Protein AF-A0A1M6BLY2-F1 (afdb_monomer)

Secondary structure (DSSP, 8-state):
--HHHHHHHHHHHHHHHHHHHHHHHHHHHHHTT---HHHHHHHHHHHHHHHHHHHHHHHHHHHT-

Radius of gyration: 14.77 Å; Cα contacts (8 Å, |Δi|>4): 25; chains: 1; bounding box: 33×18×39 Å

Nearest PDB structures (foldseek):
  6v7m-assembly1_B  TM=7.870E-01  e=1.254E+00  Homo sapiens
  4l0r-assembly1_A  TM=4.996E-01  e=2.429E+00  Homo sapiens
  3na7-assembly1_A  TM=4.914E-01  e=2.772E+00  Helicobacter pylori NCTC 11638
  4afl-assembly2_F  TM=4.650E-01  e=2.962E+00  Homo sapiens

Solvent-accessible surface area (backbone atoms only — not comparable to full-atom values): 3667 Å² total; per-re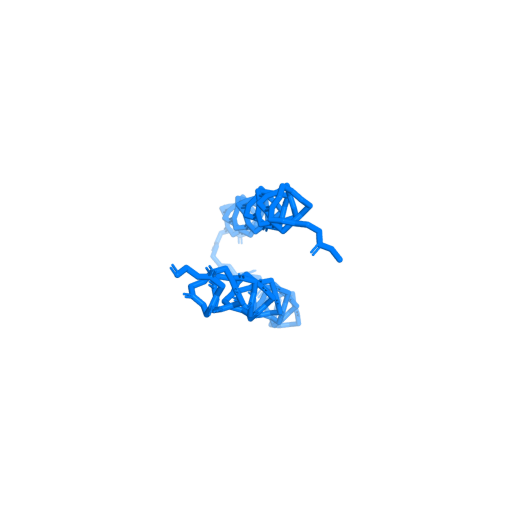sidue (Å²): 130,54,73,65,54,49,52,50,50,45,50,51,49,51,50,53,45,48,52,52,54,51,48,52,52,50,53,33,63,75,51,72,72,63,67,57,69,71,59,49,52,48,54,53,52,52,51,49,52,44,51,49,53,44,50,51,51,49,52,52,54,60,76,75,106

Foldseek 3Di:
DDLVVLVVVLVVLVVVLVVLVVVVVVVCVVVVNDDDPVVVVVSVVSNVVSVVSNVVSVVVSVVVD

Organism: NCBI:txid1121420

pLDDT: mean 89.85, std 7.98, range [63.91, 97.62]

Structure (mmCIF, N/CA/C/O backbone):
data_AF-A0A1M6BLY2-F1
#
_entry.id   AF-A0A1M6BLY2-F1
#
loop_
_atom_site.group_PDB
_atom_site.id
_atom_site.type_symbol
_atom_site.label_atom_id
_atom_site.label_alt_id
_atom_site.label_comp_id
_atom_site.label_asym_id
_atom_site.label_entity_id
_atom_site.label_seq_id
_atom_site.pdbx_PDB_ins_code
_atom_site.Cartn_x
_atom_site.Cartn_y
_atom_site.Cartn_z
_atom_site.occupancy
_atom_site.B_iso_or_equiv
_atom_site.auth_seq_id
_atom_site.auth_comp_id
_atom_site.auth_asym_id
_atom_site.auth_atom_id
_atom_site.pdbx_PDB_model_num
ATOM 1 N N . MET A 1 1 ? -6.949 -8.744 16.716 1.00 63.91 1 MET A N 1
ATOM 2 C CA . MET A 1 1 ? -6.290 -7.440 16.507 1.00 63.91 1 MET A CA 1
ATOM 3 C C . MET A 1 1 ? -7.144 -6.370 17.146 1.00 63.91 1 MET A C 1
ATOM 5 O O . MET A 1 1 ? -8.341 -6.297 16.861 1.00 63.91 1 MET A O 1
ATOM 9 N N . CYS A 1 2 ? -6.542 -5.612 18.051 1.00 87.31 2 CYS A N 1
ATOM 10 C CA . CYS A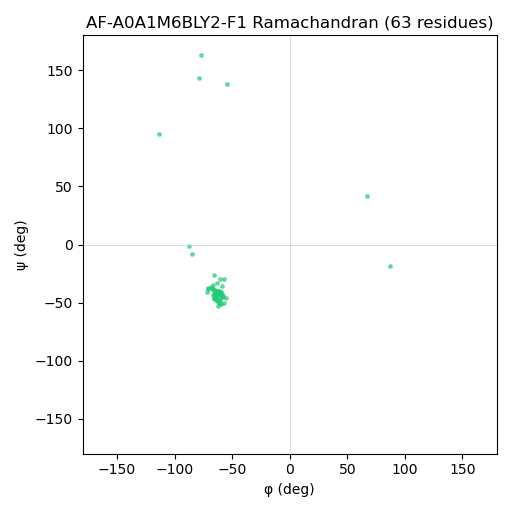 1 2 ? -7.136 -4.426 18.646 1.00 87.31 2 CYS A CA 1
ATOM 11 C C . CYS A 1 2 ? -7.067 -3.259 17.651 1.00 87.31 2 CYS A C 1
ATOM 13 O O . CYS A 1 2 ? -6.299 -3.292 16.691 1.00 87.31 2 CYS A O 1
ATOM 15 N N . ASP A 1 3 ? -7.856 -2.214 17.878 1.00 89.19 3 ASP A N 1
ATOM 16 C CA . ASP A 1 3 ? -7.899 -1.053 16.981 1.00 89.19 3 ASP A CA 1
ATOM 17 C C . ASP A 1 3 ? -6.537 -0.355 16.861 1.00 89.19 3 ASP A C 1
ATOM 19 O O . ASP A 1 3 ? -6.209 0.200 15.815 1.00 89.19 3 ASP A O 1
ATOM 23 N N . GLU A 1 4 ? -5.714 -0.423 17.910 1.00 91.94 4 GLU A N 1
ATOM 24 C CA . GLU A 1 4 ? -4.334 0.064 17.890 1.00 91.94 4 GLU A CA 1
ATOM 25 C C . GLU A 1 4 ? -3.438 -0.757 16.946 1.00 91.94 4 GLU A C 1
ATOM 27 O O . GLU A 1 4 ? -2.660 -0.172 16.188 1.00 91.94 4 GLU A O 1
ATOM 32 N N . ASP A 1 5 ? -3.606 -2.086 16.899 1.00 92.62 5 ASP A N 1
ATOM 33 C CA . ASP A 1 5 ? -2.887 -2.953 15.953 1.00 92.62 5 ASP A CA 1
ATOM 34 C C . ASP A 1 5 ? -3.282 -2.621 14.509 1.00 92.62 5 ASP A C 1
ATOM 36 O O . ASP A 1 5 ? -2.429 -2.538 13.625 1.00 92.62 5 ASP A O 1
ATOM 40 N N . LEU A 1 6 ? -4.581 -2.405 14.266 1.00 92.50 6 LEU A N 1
ATOM 41 C CA . LEU A 1 6 ? -5.107 -2.045 12.947 1.00 92.50 6 LEU A CA 1
ATOM 42 C C . LEU A 1 6 ? -4.601 -0.672 12.499 1.00 92.50 6 LEU A C 1
ATOM 44 O O . LEU A 1 6 ? -4.157 -0.527 11.365 1.00 92.50 6 LEU A O 1
ATOM 48 N N . ARG A 1 7 ? -4.589 0.327 13.390 1.00 92.88 7 ARG A N 1
ATOM 49 C CA . ARG A 1 7 ? -4.036 1.663 13.101 1.00 92.88 7 ARG A CA 1
ATOM 50 C C . ARG A 1 7 ? -2.533 1.625 12.848 1.00 92.88 7 ARG A C 1
ATOM 52 O O . ARG A 1 7 ? -2.056 2.309 11.947 1.00 92.88 7 ARG A O 1
ATOM 59 N N . THR A 1 8 ? -1.799 0.822 13.616 1.00 95.56 8 THR A N 1
ATOM 60 C CA . THR A 1 8 ? -0.356 0.631 13.416 1.00 95.56 8 THR A CA 1
ATOM 61 C C . THR A 1 8 ? -0.097 0.005 12.054 1.00 95.56 8 THR A C 1
ATOM 63 O O . THR A 1 8 ? 0.691 0.533 11.276 1.00 95.56 8 THR A O 1
ATOM 66 N N . ARG A 1 9 ? -0.833 -1.056 11.713 1.00 94.00 9 ARG A N 1
ATOM 67 C CA . ARG A 1 9 ? -0.708 -1.721 10.416 1.00 94.00 9 ARG A CA 1
ATOM 68 C C . ARG A 1 9 ? -1.119 -0.823 9.253 1.00 94.00 9 ARG A C 1
ATOM 70 O O . ARG A 1 9 ? -0.438 -0.811 8.235 1.00 94.00 9 ARG A O 1
ATOM 77 N N . LEU A 1 10 ? -2.182 -0.036 9.415 1.00 94.94 10 LEU A N 1
ATOM 78 C CA . LEU A 1 10 ? -2.606 0.971 8.443 1.00 94.94 10 LEU A CA 1
ATOM 79 C C . LEU A 1 10 ? -1.496 1.994 8.185 1.00 94.94 10 LEU A C 1
ATOM 81 O O . LEU A 1 10 ? -1.227 2.327 7.031 1.00 94.94 10 LEU A O 1
ATOM 85 N N . LYS A 1 11 ? -0.843 2.474 9.250 1.00 96.38 11 LYS A N 1
ATOM 86 C CA . LYS A 1 11 ? 0.283 3.401 9.139 1.00 96.38 11 LYS A CA 1
ATOM 87 C C . LYS A 1 11 ? 1.436 2.761 8.366 1.00 96.38 11 LYS A C 1
ATOM 89 O O . LYS A 1 11 ? 1.883 3.358 7.395 1.00 96.38 11 LYS A O 1
ATOM 94 N N . THR A 1 12 ? 1.844 1.548 8.739 1.00 97.12 12 THR A N 1
ATOM 95 C CA . THR A 1 12 ? 2.926 0.823 8.058 1.00 97.12 12 THR A CA 1
ATOM 96 C C . THR A 1 12 ? 2.636 0.639 6.571 1.00 97.12 12 THR A C 1
ATOM 98 O O . THR A 1 12 ? 3.446 1.038 5.748 1.00 97.12 12 THR A O 1
ATOM 101 N N . LEU A 1 13 ? 1.452 0.134 6.210 1.00 96.12 13 LEU A N 1
ATOM 102 C CA . LEU A 1 13 ? 1.080 -0.066 4.804 1.00 96.12 13 LEU A CA 1
ATOM 103 C C . LEU A 1 13 ? 1.014 1.252 4.021 1.00 96.12 13 LEU A C 1
ATOM 105 O O . LEU A 1 13 ? 1.310 1.284 2.830 1.00 96.12 13 LEU A O 1
ATOM 109 N N . SER A 1 14 ? 0.619 2.348 4.676 1.00 95.44 14 SER A N 1
ATOM 110 C CA . SER A 1 14 ? 0.603 3.676 4.052 1.00 95.44 14 SER A CA 1
ATOM 111 C C . SER A 1 14 ? 2.016 4.217 3.821 1.00 95.44 14 SER A C 1
ATOM 113 O O . SER A 1 14 ? 2.259 4.867 2.807 1.00 95.44 14 SER A O 1
ATOM 115 N N . GLU A 1 15 ? 2.942 3.957 4.748 1.00 97.62 15 GLU A N 1
ATOM 116 C CA . GLU A 1 15 ? 4.362 4.289 4.597 1.00 97.62 15 GLU A CA 1
ATOM 117 C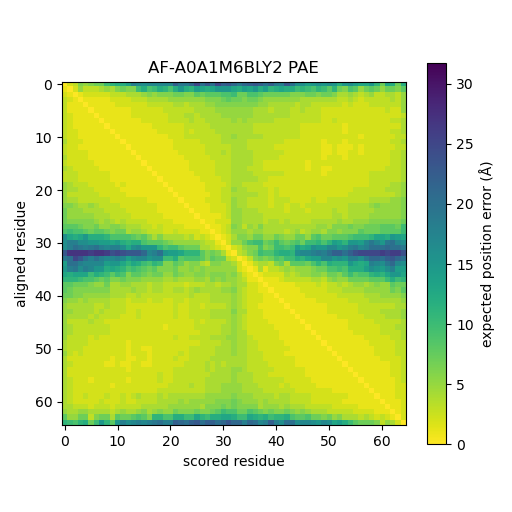 C . GLU A 1 15 ? 4.991 3.460 3.466 1.00 97.62 15 GLU A C 1
ATOM 119 O O . GLU A 1 15 ? 5.591 4.042 2.567 1.00 97.62 15 GLU A O 1
ATOM 124 N N . GLU A 1 16 ? 4.746 2.147 3.422 1.00 96.31 16 GLU A N 1
ATOM 125 C CA . GLU A 1 16 ? 5.199 1.258 2.340 1.00 96.31 16 GLU A CA 1
ATOM 126 C C . GLU A 1 16 ? 4.658 1.688 0.969 1.00 96.31 16 GLU A C 1
ATOM 128 O O . GLU A 1 16 ? 5.402 1.752 -0.009 1.00 96.31 16 GLU A O 1
ATOM 133 N N . LEU A 1 17 ? 3.369 2.038 0.885 1.00 95.50 17 LEU A N 1
ATOM 134 C CA . LEU A 1 17 ? 2.770 2.535 -0.354 1.00 95.50 17 LEU A CA 1
ATOM 135 C C . LEU A 1 17 ? 3.452 3.822 -0.827 1.00 95.50 17 LEU A C 1
ATOM 137 O O . LEU A 1 17 ? 3.718 3.977 -2.018 1.00 95.50 17 LEU A O 1
ATOM 141 N N . LYS A 1 18 ? 3.738 4.738 0.100 1.00 95.62 18 LYS A N 1
ATOM 142 C CA . LYS A 1 18 ? 4.411 5.995 -0.215 1.00 95.62 18 LYS A CA 1
ATOM 143 C C . LYS A 1 18 ? 5.835 5.751 -0.715 1.00 95.62 18 LYS A C 1
ATOM 145 O O . LYS A 1 18 ? 6.220 6.343 -1.719 1.00 95.62 18 LYS A O 1
ATOM 150 N N . GLU A 1 19 ? 6.595 4.888 -0.046 1.00 95.88 19 GLU A N 1
ATOM 151 C CA . GLU A 1 19 ? 7.948 4.519 -0.475 1.00 95.88 19 GLU A CA 1
ATOM 152 C C . GLU A 1 19 ? 7.940 3.908 -1.881 1.00 95.88 19 GLU A C 1
ATOM 154 O O . GLU A 1 19 ? 8.744 4.296 -2.727 1.00 95.88 19 GLU A O 1
ATOM 159 N N . LEU A 1 20 ? 6.976 3.030 -2.170 1.00 93.69 20 LEU A N 1
ATOM 160 C CA . LEU A 1 20 ? 6.816 2.409 -3.483 1.00 93.69 20 LEU A CA 1
ATOM 161 C C . LEU A 1 20 ? 6.468 3.429 -4.583 1.00 93.69 20 LEU A C 1
ATOM 163 O O . LEU A 1 20 ? 7.011 3.369 -5.690 1.00 93.69 20 LEU A O 1
ATOM 167 N N . GLU A 1 21 ? 5.574 4.381 -4.300 1.00 92.56 21 GLU A N 1
ATOM 168 C CA . GLU A 1 21 ? 5.218 5.460 -5.233 1.00 92.56 21 GLU A CA 1
ATOM 169 C C . GLU A 1 21 ? 6.403 6.426 -5.462 1.00 92.56 21 GLU A C 1
ATOM 171 O O . GLU A 1 21 ? 6.637 6.876 -6.592 1.00 92.56 21 GLU A O 1
ATOM 176 N N . GLU A 1 22 ? 7.199 6.710 -4.425 1.00 93.56 22 GLU A N 1
ATOM 177 C CA . GLU A 1 22 ? 8.435 7.495 -4.532 1.00 93.56 22 GLU A CA 1
ATOM 178 C C . GLU A 1 22 ? 9.509 6.768 -5.353 1.00 93.56 22 GLU A C 1
ATOM 180 O O . GLU A 1 22 ? 10.116 7.382 -6.238 1.00 93.56 22 GLU A O 1
ATOM 185 N N . GLU A 1 23 ? 9.702 5.465 -5.132 1.00 91.31 23 GLU A N 1
ATOM 186 C CA . GLU A 1 23 ? 10.617 4.627 -5.909 1.00 91.31 23 GLU A CA 1
ATOM 187 C C . GLU A 1 23 ? 10.207 4.600 -7.386 1.00 91.31 23 GLU A C 1
ATOM 189 O O . GLU A 1 23 ? 11.024 4.902 -8.260 1.00 91.31 23 GLU A O 1
ATOM 194 N N . GLN A 1 24 ? 8.931 4.327 -7.680 1.00 89.38 24 GLN A N 1
ATOM 195 C CA . GLN A 1 24 ? 8.410 4.339 -9.047 1.00 89.38 24 GLN A CA 1
ATOM 196 C C . GLN A 1 24 ? 8.683 5.692 -9.723 1.00 89.38 24 GLN A C 1
ATOM 198 O O . GLN A 1 24 ? 9.172 5.739 -10.855 1.00 89.38 24 GLN A O 1
ATOM 203 N N . SER A 1 25 ? 8.415 6.800 -9.026 1.00 88.38 25 SER A N 1
ATOM 204 C CA . SER A 1 25 ? 8.659 8.157 -9.526 1.00 88.38 25 SER A CA 1
ATOM 205 C C . SER A 1 25 ? 10.144 8.423 -9.786 1.00 88.38 25 SER A C 1
ATOM 207 O O . SER A 1 25 ? 10.506 8.988 -10.822 1.00 88.38 25 SER A O 1
ATOM 209 N N . TYR A 1 26 ? 11.021 7.999 -8.875 1.00 89.69 26 TYR A N 1
ATOM 210 C CA . TYR A 1 26 ? 12.468 8.130 -9.023 1.00 89.69 26 TYR A CA 1
ATOM 211 C C . TYR A 1 26 ? 12.979 7.351 -10.238 1.00 89.69 26 TYR A C 1
ATOM 213 O O . TYR A 1 26 ? 13.687 7.901 -11.086 1.00 89.69 26 TYR A O 1
ATOM 221 N N . VAL A 1 27 ? 12.558 6.096 -10.373 1.00 86.75 27 VAL A N 1
ATOM 222 C CA . VAL A 1 27 ? 12.962 5.230 -11.477 1.00 86.75 27 VAL A CA 1
ATOM 223 C C . VAL A 1 27 ? 12.441 5.764 -12.818 1.00 86.75 27 VAL A C 1
ATOM 225 O O . VAL A 1 27 ? 13.182 5.778 -13.805 1.00 86.75 27 VAL A O 1
ATOM 228 N N . LEU A 1 28 ? 11.207 6.278 -12.877 1.00 84.19 28 LEU A N 1
ATOM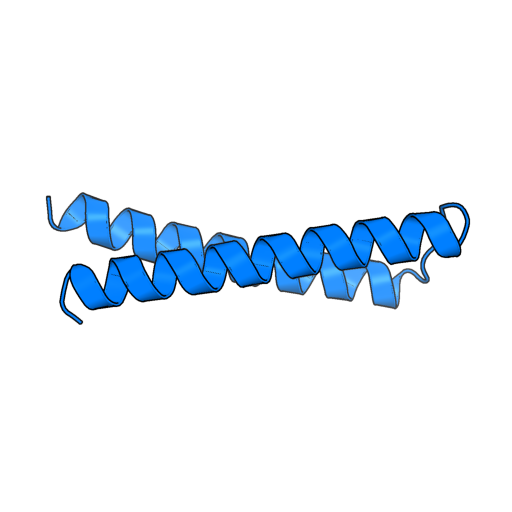 229 C CA . LEU A 1 28 ? 10.658 6.930 -14.075 1.00 84.19 28 LEU A CA 1
ATOM 230 C C . LEU A 1 28 ? 11.454 8.179 -14.479 1.00 84.19 28 LEU A C 1
ATOM 232 O O . LEU A 1 28 ? 11.704 8.395 -15.669 1.00 84.19 28 LEU A O 1
ATOM 236 N N . LYS A 1 29 ? 11.887 8.985 -13.500 1.00 85.50 29 LYS A N 1
ATOM 237 C CA . LYS A 1 29 ? 12.750 10.153 -13.738 1.00 85.50 29 LYS A CA 1
ATOM 238 C C . LYS A 1 29 ? 14.122 9.740 -14.267 1.00 85.50 29 LYS A C 1
ATOM 240 O O . LYS A 1 29 ? 14.611 10.358 -15.208 1.00 85.50 29 LYS A O 1
ATOM 245 N N . GLN A 1 30 ? 14.724 8.692 -13.705 1.00 84.44 30 GLN A N 1
ATOM 246 C CA . GLN A 1 30 ? 16.039 8.201 -14.123 1.00 84.44 30 GLN A CA 1
ATOM 247 C C . GLN A 1 30 ? 16.014 7.573 -15.525 1.00 84.44 30 GLN A C 1
ATOM 249 O O . GLN A 1 30 ? 16.963 7.726 -16.289 1.00 84.44 30 GLN A O 1
ATOM 254 N N . THR A 1 31 ? 14.930 6.878 -15.875 1.00 79.75 31 THR A N 1
ATOM 255 C CA . THR A 1 31 ? 14.782 6.180 -17.166 1.00 79.75 31 THR A CA 1
ATOM 256 C C . THR A 1 31 ? 14.217 7.058 -18.285 1.00 79.75 31 THR A C 1
ATOM 258 O O . THR A 1 31 ? 14.100 6.601 -19.420 1.00 79.75 31 THR A O 1
ATOM 261 N N . GLY A 1 32 ? 13.895 8.326 -18.003 1.00 71.62 32 GLY A N 1
ATOM 262 C CA . GLY A 1 32 ? 13.429 9.272 -19.018 1.00 71.62 32 GLY A CA 1
ATOM 263 C C . GLY A 1 32 ? 12.054 8.926 -19.598 1.00 71.62 32 GLY A C 1
ATOM 264 O O . GLY A 1 32 ? 11.861 9.075 -20.799 1.00 71.62 32 GLY A O 1
ATOM 265 N N . LEU A 1 33 ? 11.112 8.501 -18.742 1.00 67.31 33 LEU A N 1
ATOM 266 C CA . LEU A 1 33 ? 9.721 8.080 -19.013 1.00 67.31 33 LEU A CA 1
ATOM 267 C C . LEU A 1 33 ? 9.475 6.607 -19.376 1.00 67.31 33 LEU A C 1
ATOM 269 O O . LEU A 1 33 ? 8.327 6.179 -19.245 1.00 67.31 33 LEU A O 1
ATOM 273 N N . HIS A 1 34 ? 10.466 5.815 -19.802 1.00 68.56 34 HIS A N 1
ATOM 274 C CA . HIS A 1 34 ? 10.187 4.445 -20.258 1.00 68.56 34 HIS A CA 1
ATOM 275 C C . HIS A 1 34 ? 10.780 3.369 -19.348 1.00 68.56 34 HIS A C 1
ATOM 277 O O . HIS A 1 34 ? 11.923 2.938 -19.497 1.00 68.56 34 HIS A O 1
ATOM 283 N N . LEU A 1 35 ? 9.946 2.889 -18.427 1.00 73.56 35 LEU A N 1
ATOM 284 C CA . LEU A 1 35 ? 10.183 1.638 -17.723 1.00 73.56 35 LEU A CA 1
ATOM 285 C C . LEU A 1 35 ? 9.793 0.446 -18.610 1.00 73.56 35 LEU A C 1
ATOM 287 O O . LEU A 1 35 ? 8.777 0.513 -19.307 1.00 73.56 35 LEU A O 1
ATOM 291 N N . PRO A 1 36 ? 10.527 -0.682 -18.554 1.00 83.00 36 PRO A N 1
ATOM 292 C CA . PRO A 1 36 ? 10.077 -1.919 -19.179 1.00 83.00 36 PRO A CA 1
ATOM 293 C C . PRO A 1 36 ? 8.674 -2.284 -18.680 1.00 83.00 36 PRO A C 1
ATOM 295 O O . PRO A 1 36 ? 8.404 -2.207 -17.482 1.00 83.00 36 PRO A O 1
ATOM 298 N N . GLY A 1 37 ? 7.786 -2.735 -19.572 1.00 80.94 37 GLY A N 1
ATOM 299 C CA . GLY A 1 37 ? 6.388 -3.022 -19.216 1.00 80.94 37 GLY A CA 1
ATOM 300 C C . GLY A 1 37 ? 6.219 -4.043 -18.080 1.00 80.94 37 GLY A C 1
ATOM 301 O O . GLY A 1 37 ? 5.275 -3.946 -17.305 1.00 80.94 37 GLY A O 1
ATOM 302 N N . HIS A 1 38 ? 7.158 -4.981 -17.924 1.00 84.44 38 HIS A N 1
ATOM 303 C CA . HIS A 1 38 ? 7.212 -5.888 -16.769 1.00 84.44 38 HIS A CA 1
ATOM 304 C C . HIS A 1 38 ? 7.403 -5.130 -15.442 1.00 84.44 38 HIS A C 1
ATOM 306 O O . HIS A 1 38 ? 6.756 -5.450 -14.450 1.00 84.44 38 HIS A O 1
ATOM 312 N N . THR A 1 39 ? 8.261 -4.108 -15.440 1.00 85.19 39 THR A N 1
ATOM 313 C CA . THR A 1 39 ? 8.602 -3.317 -14.255 1.00 85.19 39 THR A CA 1
ATOM 314 C C . THR A 1 39 ? 7.434 -2.418 -13.868 1.00 85.19 39 THR A C 1
ATOM 316 O O . THR A 1 39 ? 7.098 -2.333 -12.693 1.00 85.19 39 THR A O 1
ATOM 319 N N . VAL A 1 40 ? 6.768 -1.810 -14.857 1.00 85.62 40 VAL A N 1
ATOM 320 C CA . VAL A 1 40 ? 5.541 -1.027 -14.638 1.00 85.62 40 VAL A CA 1
ATOM 321 C C . VAL A 1 40 ? 4.449 -1.899 -14.024 1.00 85.62 40 VAL A C 1
ATOM 323 O O . VAL A 1 40 ? 3.930 -1.558 -12.968 1.00 85.62 40 VAL A O 1
ATOM 326 N N . ARG A 1 41 ? 4.172 -3.068 -14.620 1.00 88.56 41 ARG A N 1
ATOM 327 C CA . ARG A 1 41 ? 3.158 -4.008 -14.112 1.00 88.56 41 ARG A CA 1
ATOM 328 C C . ARG A 1 41 ? 3.445 -4.481 -12.695 1.00 88.56 41 ARG A C 1
ATOM 330 O O . ARG A 1 41 ? 2.513 -4.693 -11.929 1.00 88.56 41 ARG A O 1
ATOM 337 N N . ARG A 1 42 ? 4.723 -4.663 -12.355 1.00 90.69 42 ARG A N 1
ATOM 338 C CA . ARG A 1 42 ? 5.134 -5.024 -11.001 1.00 90.69 42 ARG A CA 1
ATOM 339 C C . ARG A 1 42 ? 4.746 -3.924 -10.007 1.00 90.69 42 ARG A C 1
ATOM 341 O O . ARG A 1 42 ? 4.011 -4.214 -9.072 1.00 90.69 42 ARG A O 1
ATOM 348 N N . TYR A 1 43 ? 5.136 -2.672 -10.264 1.00 90.81 43 TYR A N 1
ATOM 349 C CA . TYR A 1 43 ? 4.735 -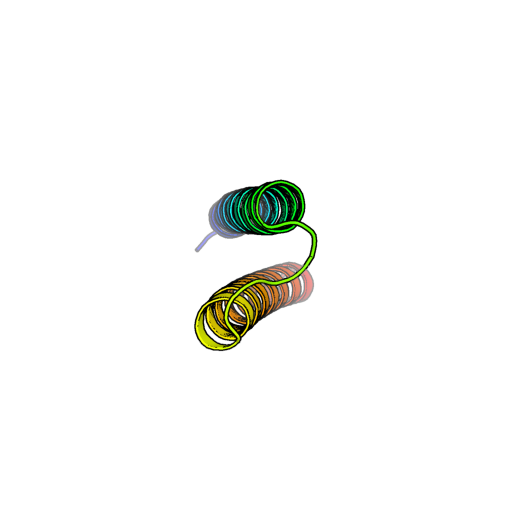1.549 -9.408 1.00 90.81 43 TYR A CA 1
ATOM 350 C C . TYR A 1 43 ? 3.211 -1.391 -9.332 1.00 90.81 43 TYR A C 1
ATOM 352 O O . TYR A 1 43 ? 2.677 -1.194 -8.248 1.00 90.81 43 TYR A O 1
ATOM 360 N N . GLU A 1 44 ? 2.495 -1.508 -10.454 1.00 91.00 44 GLU A N 1
ATOM 361 C CA . GLU A 1 44 ? 1.028 -1.429 -10.471 1.00 91.00 44 GLU A CA 1
ATOM 362 C C . GLU A 1 44 ? 0.383 -2.510 -9.594 1.00 91.00 44 GLU A C 1
ATOM 364 O O . GLU A 1 44 ? -0.517 -2.205 -8.811 1.00 91.00 44 GLU A O 1
ATOM 369 N N . ALA A 1 45 ? 0.857 -3.755 -9.685 1.00 94.50 45 ALA A N 1
ATOM 370 C CA . ALA A 1 45 ? 0.344 -4.865 -8.889 1.00 94.50 45 ALA A CA 1
ATOM 371 C C . ALA A 1 45 ? 0.630 -4.685 -7.389 1.00 94.50 45 ALA A C 1
ATOM 373 O O . ALA A 1 45 ? -0.252 -4.919 -6.558 1.00 94.50 45 ALA A O 1
ATOM 374 N N . GLU A 1 46 ? 1.838 -4.243 -7.035 1.00 94.56 46 GLU A N 1
ATOM 375 C CA . GLU A 1 46 ? 2.224 -3.982 -5.644 1.00 94.56 46 GLU A CA 1
ATOM 376 C C . GLU A 1 46 ? 1.420 -2.811 -5.052 1.00 94.56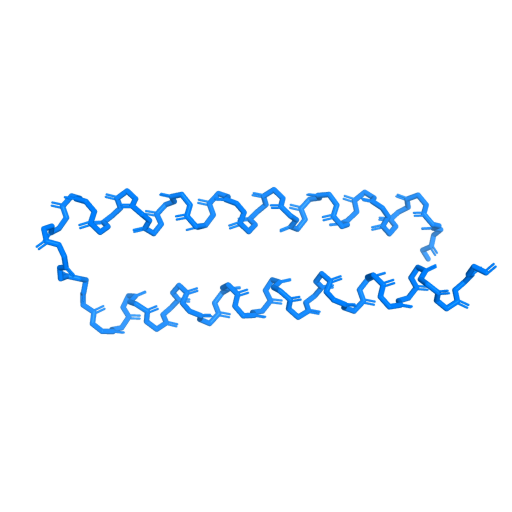 46 GLU A C 1
ATOM 378 O O . GLU A 1 46 ? 0.811 -2.957 -3.990 1.00 94.56 46 GLU A O 1
ATOM 383 N N . VAL A 1 47 ? 1.288 -1.699 -5.787 1.00 94.06 47 VAL A N 1
ATOM 384 C CA . VAL A 1 47 ? 0.448 -0.550 -5.402 1.00 94.06 47 VAL A CA 1
ATOM 385 C C . VAL A 1 47 ? -1.006 -0.973 -5.209 1.00 94.06 47 VAL A C 1
ATOM 387 O O . VAL A 1 47 ? -1.644 -0.578 -4.232 1.00 94.06 47 VAL A O 1
ATOM 390 N N . GLN A 1 48 ? -1.554 -1.774 -6.126 1.00 95.62 48 GLN A N 1
ATOM 391 C CA . GLN A 1 48 ? -2.937 -2.235 -6.038 1.00 95.62 48 GLN A CA 1
ATOM 392 C C . GLN A 1 48 ? -3.152 -3.143 -4.821 1.00 95.62 48 GLN A C 1
ATOM 394 O O . GLN A 1 48 ? -4.163 -3.008 -4.131 1.00 95.62 48 GLN A O 1
ATOM 399 N N . THR A 1 49 ? -2.189 -4.014 -4.519 1.00 96.12 49 THR A N 1
ATOM 400 C CA . THR A 1 49 ? -2.234 -4.911 -3.354 1.00 96.12 49 THR A CA 1
ATOM 401 C C . THR A 1 49 ? -2.191 -4.131 -2.040 1.00 96.12 49 THR A C 1
ATOM 403 O O . THR A 1 49 ? -2.995 -4.384 -1.138 1.00 96.12 49 THR A O 1
ATOM 406 N N . LEU A 1 50 ? -1.302 -3.138 -1.941 1.00 95.12 50 LEU A N 1
ATOM 407 C CA . LEU A 1 50 ? -1.204 -2.267 -0.769 1.00 95.12 50 LEU A CA 1
ATOM 408 C C . LEU A 1 50 ? -2.478 -1.440 -0.584 1.00 95.12 50 LEU A C 1
ATOM 410 O O . LEU A 1 50 ? -3.036 -1.411 0.511 1.00 95.12 50 LEU A O 1
ATOM 414 N N . LYS A 1 51 ? -3.006 -0.841 -1.661 1.00 95.75 51 LYS A N 1
ATOM 415 C CA . LYS A 1 51 ? -4.267 -0.080 -1.620 1.00 95.75 51 LYS A CA 1
ATOM 416 C C . LYS A 1 51 ? -5.454 -0.946 -1.199 1.00 95.75 51 LYS A C 1
ATOM 418 O O . LYS A 1 51 ? -6.268 -0.490 -0.401 1.00 95.75 51 LYS A O 1
ATOM 423 N N . ALA A 1 52 ? -5.539 -2.187 -1.681 1.00 97.31 52 ALA A N 1
ATOM 424 C CA . ALA A 1 52 ? -6.581 -3.124 -1.265 1.00 97.31 52 ALA A CA 1
ATOM 425 C C . ALA A 1 52 ? -6.471 -3.476 0.229 1.00 97.31 52 ALA A C 1
ATOM 427 O O . ALA A 1 52 ? -7.467 -3.425 0.944 1.00 97.31 52 ALA A O 1
ATOM 428 N N . SER A 1 53 ? -5.255 -3.743 0.712 1.00 95.81 53 SER A N 1
ATOM 429 C CA . SER A 1 53 ? -4.998 -4.067 2.124 1.00 95.81 53 SER A CA 1
ATOM 430 C C . SER A 1 53 ? -5.324 -2.889 3.052 1.00 95.81 53 SER A C 1
ATOM 432 O O . SER A 1 53 ? -5.925 -3.063 4.109 1.00 95.81 53 SER A O 1
ATOM 434 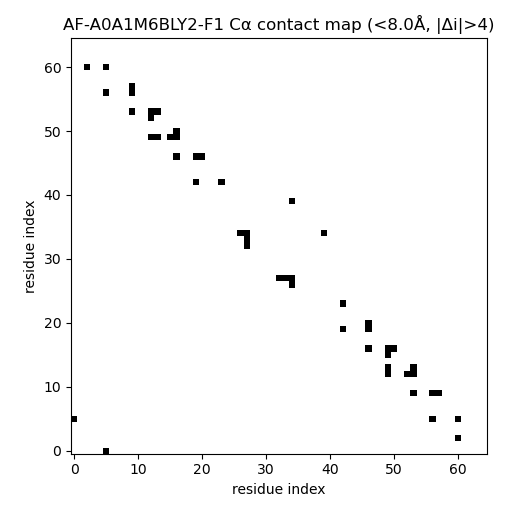N N . ILE A 1 54 ? -4.969 -1.669 2.639 1.00 96.25 54 ILE A N 1
ATOM 435 C CA . ILE A 1 54 ? -5.321 -0.428 3.340 1.00 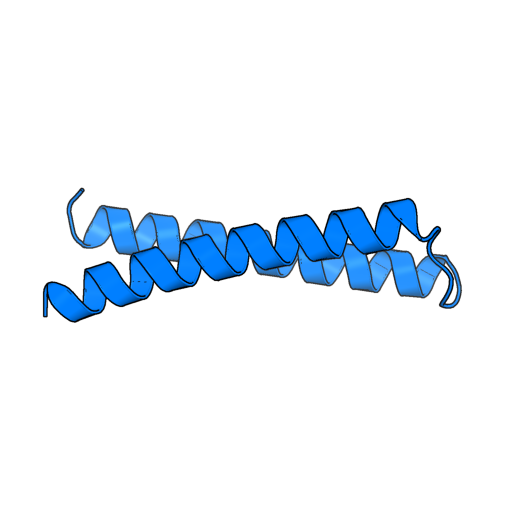96.25 54 ILE A CA 1
ATOM 436 C C . ILE A 1 54 ? -6.841 -0.256 3.402 1.00 96.25 54 ILE A C 1
ATOM 438 O O . ILE A 1 54 ? -7.379 0.026 4.471 1.00 96.25 54 ILE A O 1
ATOM 442 N N . ALA A 1 55 ? -7.535 -0.441 2.276 1.00 96.62 55 ALA A N 1
ATOM 443 C CA . ALA A 1 55 ? -8.986 -0.302 2.208 1.00 96.62 55 ALA A CA 1
ATOM 444 C C . ALA A 1 55 ? -9.708 -1.317 3.109 1.00 96.62 55 ALA A C 1
ATOM 446 O O . ALA A 1 55 ? -10.667 -0.947 3.782 1.00 96.62 55 ALA A O 1
ATOM 447 N N . GLU A 1 56 ? -9.225 -2.560 3.169 1.00 96.31 56 GLU A N 1
ATOM 448 C CA . GLU A 1 56 ? -9.756 -3.591 4.066 1.00 96.31 56 GLU A CA 1
ATOM 449 C C . GLU A 1 56 ? -9.627 -3.179 5.540 1.00 96.31 56 GLU A C 1
ATOM 451 O O . GLU A 1 56 ? -10.609 -3.218 6.280 1.00 96.31 56 GLU A O 1
ATOM 456 N N . ILE A 1 57 ? -8.451 -2.693 5.952 1.00 94.94 57 ILE A N 1
ATOM 457 C CA . ILE A 1 57 ? -8.211 -2.253 7.335 1.00 94.94 57 ILE A CA 1
ATOM 458 C C . ILE A 1 57 ? -9.046 -1.016 7.689 1.00 94.94 57 ILE A C 1
ATOM 460 O O . ILE A 1 57 ? -9.551 -0.914 8.808 1.00 94.94 57 ILE A O 1
ATOM 464 N N . ILE A 1 58 ? -9.207 -0.072 6.756 1.00 94.88 58 ILE A N 1
ATOM 465 C CA . ILE A 1 58 ? -10.070 1.100 6.956 1.00 94.88 58 ILE A CA 1
ATOM 466 C C . ILE A 1 58 ? -11.522 0.655 7.139 1.00 94.88 58 ILE A C 1
ATOM 468 O O . ILE A 1 58 ? -12.151 1.067 8.110 1.00 94.88 58 ILE A O 1
ATOM 472 N N . ALA A 1 59 ? -12.029 -0.217 6.265 1.00 95.12 59 ALA A N 1
ATOM 473 C CA . ALA A 1 59 ? -13.390 -0.734 6.367 1.00 95.12 59 ALA A CA 1
ATOM 474 C C . ALA A 1 59 ? -13.612 -1.480 7.692 1.00 95.12 59 ALA A C 1
ATOM 476 O O . ALA A 1 59 ? -14.642 -1.301 8.340 1.00 95.12 59 ALA A O 1
ATOM 477 N N . GLU A 1 60 ? -12.633 -2.268 8.141 1.00 93.62 60 GLU A N 1
ATOM 478 C CA . GLU A 1 60 ? -12.690 -2.946 9.436 1.00 93.62 60 GLU A CA 1
ATOM 479 C C . GLU A 1 60 ? -12.739 -1.952 10.609 1.00 93.62 60 GLU A C 1
ATOM 481 O O . GLU A 1 60 ? -13.528 -2.135 11.536 1.00 93.62 60 GLU A O 1
ATOM 486 N N . LEU A 1 61 ? -11.942 -0.881 10.568 1.00 92.00 61 LEU A N 1
ATOM 487 C CA . LEU A 1 61 ? -11.968 0.179 11.581 1.00 92.00 61 LEU A CA 1
ATOM 488 C C . LEU A 1 61 ? -13.284 0.970 11.575 1.00 92.00 61 LEU A C 1
ATOM 490 O O . LEU A 1 61 ? -13.743 1.384 12.638 1.00 92.00 61 LEU A O 1
ATOM 494 N N . GLU A 1 62 ? -13.895 1.187 10.410 1.00 93.00 62 GLU A N 1
ATOM 495 C CA . GLU A 1 62 ? -15.198 1.852 10.296 1.00 93.00 62 GLU A CA 1
ATOM 496 C C . GLU A 1 62 ? -16.345 0.980 10.813 1.00 93.00 62 GLU A C 1
ATOM 498 O O . GLU A 1 62 ? -17.234 1.495 11.485 1.00 93.00 62 GLU A O 1
ATOM 503 N N . LEU A 1 63 ? -16.310 -0.333 10.565 1.00 92.56 63 LEU A N 1
ATOM 504 C CA . LEU A 1 63 ? -17.311 -1.285 11.066 1.00 92.56 63 LEU A CA 1
ATOM 505 C C . LEU A 1 63 ? -17.304 -1.432 12.592 1.00 92.56 63 LEU A C 1
ATOM 507 O O . LEU A 1 63 ? -18.313 -1.820 13.178 1.00 92.56 63 LEU A O 1
ATOM 511 N N . ARG A 1 64 ? -16.162 -1.172 13.232 1.00 86.44 64 ARG A N 1
ATOM 512 C CA . ARG A 1 64 ? -15.983 -1.263 14.690 1.00 86.44 64 ARG A CA 1
ATOM 513 C C . ARG A 1 64 ? -16.406 0.005 15.439 1.00 86.44 64 ARG A C 1
ATOM 515 O O . ARG A 1 64 ? -16.398 -0.002 16.669 1.00 86.44 64 ARG A O 1
ATOM 522 N N . LYS A 1 65 ? -16.712 1.078 14.710 1.00 68.50 65 LYS A N 1
ATOM 523 C CA . LYS A 1 65 ? -17.033 2.408 15.235 1.00 68.50 65 LYS A CA 1
ATOM 524 C C . LYS A 1 65 ? -18.504 2.532 15.624 1.00 68.50 65 LYS A C 1
ATOM 526 O O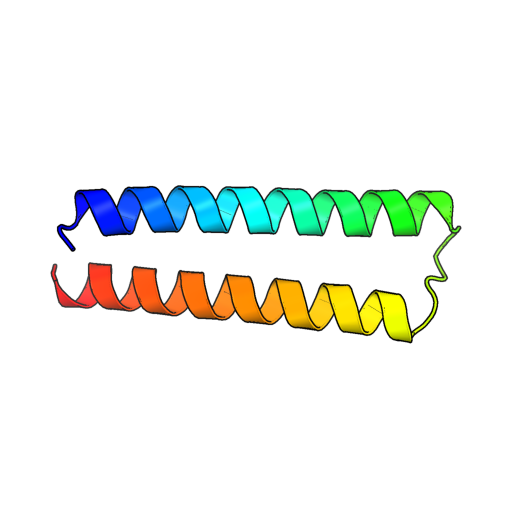 . LYS A 1 65 ? -18.762 3.249 16.616 1.00 68.50 65 LYS A O 1
#

Mean predicted aligned error: 4.38 Å

Sequence (65 aa):
MCDEDLRTRLKTLSEELKELEEEQSYVLKQTGLHLPGHTVRRYEAEVQTLKASIAEIIAELELRK